Protein AF-A0A0Q5FM52-F1 (afdb_monomer)

Structure (mmCIF, N/CA/C/O backbone):
data_AF-A0A0Q5FM52-F1
#
_entry.id   AF-A0A0Q5FM52-F1
#
loop_
_atom_site.group_PDB
_atom_si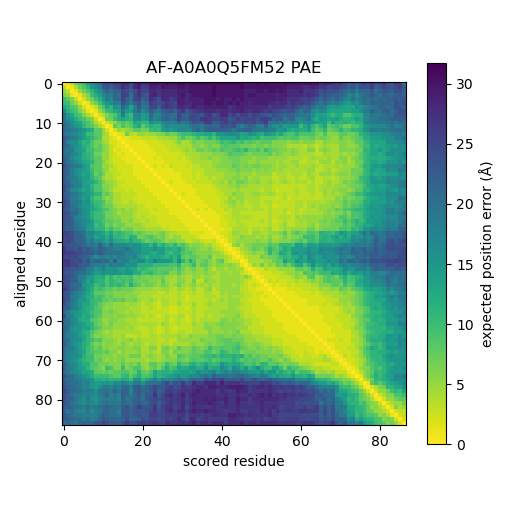te.id
_atom_site.type_symbol
_atom_site.label_atom_id
_atom_site.label_alt_id
_atom_site.label_comp_id
_atom_site.label_asym_id
_atom_site.label_entity_id
_atom_site.label_seq_id
_atom_site.pdbx_PDB_ins_code
_atom_site.Cartn_x
_atom_site.Cartn_y
_atom_site.Cartn_z
_atom_site.occupancy
_atom_site.B_iso_or_equiv
_atom_site.auth_seq_id
_atom_site.auth_comp_id
_atom_site.auth_asym_id
_atom_site.auth_atom_id
_atom_site.pdbx_PDB_model_num
ATOM 1 N N . MET A 1 1 ? -30.854 1.187 34.198 1.00 40.06 1 MET A N 1
ATOM 2 C CA . MET A 1 1 ? -30.829 0.533 32.873 1.00 40.06 1 MET A CA 1
ATOM 3 C C . MET A 1 1 ? -29.497 0.908 32.247 1.00 40.06 1 MET A C 1
ATOM 5 O O . MET A 1 1 ? -29.316 2.066 31.897 1.00 40.06 1 MET A O 1
ATOM 9 N N . SER A 1 2 ? -28.514 0.010 32.291 1.00 42.53 2 SER A N 1
ATOM 10 C CA . SER A 1 2 ? -27.163 0.271 31.793 1.00 42.53 2 SER A CA 1
ATOM 11 C C . SER A 1 2 ? -27.210 0.389 30.274 1.00 42.53 2 SER A C 1
ATOM 13 O O . SER A 1 2 ? -27.608 -0.542 29.575 1.00 42.53 2 SER A O 1
ATOM 15 N N . THR A 1 3 ? -26.843 1.559 29.765 1.00 51.47 3 THR A N 1
ATOM 16 C CA . THR A 1 3 ? -26.484 1.761 28.364 1.00 51.47 3 THR A CA 1
ATOM 17 C C . THR A 1 3 ? -25.499 0.658 27.971 1.00 51.47 3 THR A C 1
ATOM 19 O O . THR A 1 3 ? -24.506 0.482 28.680 1.00 51.47 3 THR A O 1
ATOM 22 N N . PRO A 1 4 ? -25.737 -0.116 26.898 1.00 46.25 4 PRO A N 1
ATOM 23 C CA . PRO A 1 4 ? -24.718 -1.026 26.407 1.00 46.25 4 PRO A CA 1
ATOM 24 C C . PRO 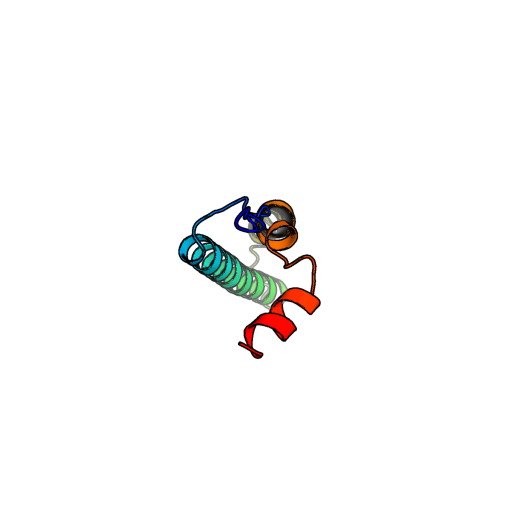A 1 4 ? -23.564 -0.188 25.843 1.00 46.25 4 PRO A C 1
ATOM 26 O O . PRO A 1 4 ? -23.574 0.239 24.691 1.00 46.25 4 PRO A O 1
ATOM 29 N N . THR A 1 5 ? -22.581 0.079 26.702 1.00 55.47 5 THR A N 1
ATOM 30 C CA . THR A 1 5 ? -21.241 0.561 26.366 1.00 55.47 5 THR A CA 1
ATOM 31 C C . THR A 1 5 ? -20.473 -0.601 25.743 1.00 55.47 5 THR A C 1
ATOM 33 O O . THR A 1 5 ? -19.572 -1.159 26.356 1.00 55.47 5 THR A O 1
ATOM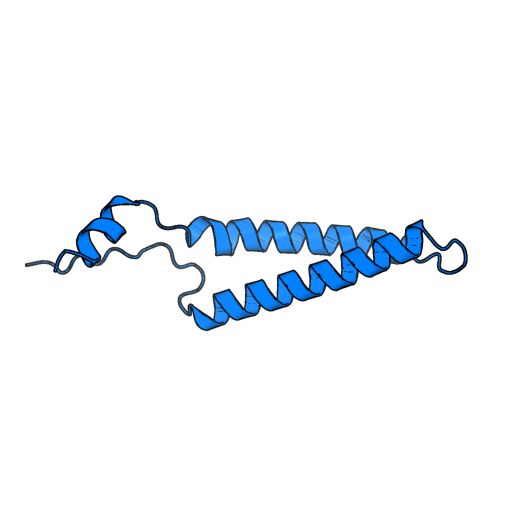 36 N N . GLU A 1 6 ? -20.845 -1.019 24.536 1.00 51.88 6 GLU A N 1
ATOM 37 C CA . GLU A 1 6 ? -20.035 -1.965 23.770 1.00 51.88 6 GLU A CA 1
ATOM 38 C C . GLU A 1 6 ? -19.720 -1.415 22.384 1.00 51.88 6 GLU A C 1
ATOM 40 O O . GLU A 1 6 ? -20.338 -1.755 21.380 1.00 51.88 6 GLU A O 1
ATOM 45 N N . THR A 1 7 ? -18.673 -0.598 22.336 1.00 59.28 7 THR A N 1
ATOM 46 C CA . THR A 1 7 ? -17.734 -0.645 21.211 1.00 59.28 7 THR A CA 1
ATOM 47 C C . THR A 1 7 ? -16.306 -0.581 21.749 1.00 59.28 7 THR A C 1
ATOM 49 O O . THR A 1 7 ? -15.662 0.457 21.600 1.00 59.28 7 THR A O 1
ATOM 52 N N . PRO A 1 8 ? -15.763 -1.632 22.394 1.00 52.16 8 PRO A N 1
ATOM 53 C CA . PRO A 1 8 ? -14.369 -1.637 22.775 1.00 52.16 8 PRO A CA 1
ATOM 54 C C . PRO A 1 8 ? -13.614 -2.511 21.782 1.00 52.16 8 PRO A C 1
ATOM 56 O O . PRO A 1 8 ? -13.249 -3.643 22.070 1.00 52.16 8 PRO A O 1
ATOM 59 N N . ASN A 1 9 ? -13.391 -1.970 20.589 1.00 56.03 9 ASN A N 1
ATOM 60 C CA . ASN A 1 9 ? -12.191 -2.342 19.860 1.00 56.03 9 ASN A CA 1
ATOM 61 C C . ASN A 1 9 ? -11.732 -1.141 19.033 1.00 56.03 9 ASN A C 1
ATOM 63 O O . ASN A 1 9 ? -12.048 -0.990 17.855 1.00 56.03 9 ASN A O 1
ATOM 67 N N . VAL A 1 10 ? -11.080 -0.200 19.719 1.00 53.38 10 VAL A N 1
ATOM 68 C CA . VAL A 1 10 ? -10.640 1.068 19.131 1.00 53.38 10 VAL A CA 1
ATOM 69 C C . VAL A 1 10 ? -9.203 1.348 19.549 1.00 53.38 10 VAL A C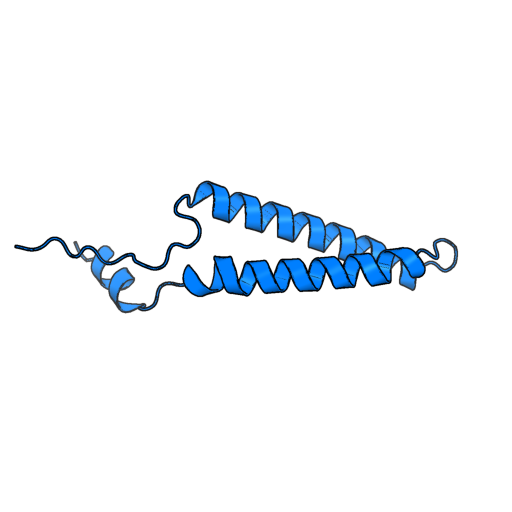 1
ATOM 71 O O . VAL A 1 10 ? -8.947 1.950 20.584 1.00 53.38 10 VAL A O 1
ATOM 74 N N . VAL A 1 11 ? -8.257 0.912 18.715 1.00 61.00 11 VAL A N 1
ATOM 75 C CA . VAL A 1 11 ? -6.843 1.322 18.815 1.00 61.00 11 VAL A CA 1
ATOM 76 C C . VAL A 1 11 ? -6.650 2.752 18.272 1.00 61.00 11 VAL A C 1
ATOM 78 O O . VAL A 1 11 ? -5.783 3.483 18.729 1.00 61.00 11 VAL A O 1
ATOM 81 N N . VAL A 1 12 ? -7.522 3.207 17.359 1.00 59.09 12 VAL A N 1
ATOM 82 C CA . VAL A 1 12 ? -7.615 4.604 16.892 1.00 59.09 12 VAL A CA 1
ATOM 83 C C . VAL A 1 12 ? -9.081 5.026 16.936 1.00 59.09 12 VAL A C 1
ATOM 85 O O . VAL A 1 12 ? -9.874 4.601 16.099 1.00 59.09 12 VAL A O 1
ATOM 88 N N . GLN A 1 13 ? -9.446 5.854 17.917 1.00 64.81 13 GLN A N 1
ATOM 89 C CA . GLN A 1 13 ? -10.838 6.247 18.187 1.00 64.81 13 GLN A CA 1
ATOM 90 C C . GLN A 1 13 ? -11.479 7.076 17.063 1.00 64.81 13 GLN A C 1
ATOM 92 O O . GLN A 1 13 ? -12.698 7.070 16.907 1.00 64.81 13 GLN A O 1
ATOM 97 N N . ASN A 1 14 ? -10.669 7.773 16.259 1.00 77.94 14 ASN A N 1
ATOM 98 C CA . ASN A 1 14 ? -11.158 8.641 15.196 1.00 77.94 14 ASN A CA 1
ATOM 99 C C . ASN A 1 14 ? -11.314 7.873 13.859 1.00 77.94 14 ASN A C 1
ATOM 101 O O . ASN A 1 14 ? -10.309 7.481 13.252 1.00 77.94 14 ASN A O 1
ATOM 105 N N . PRO A 1 15 ? -12.548 7.694 13.344 1.00 74.38 15 PRO A N 1
ATOM 106 C CA . PRO A 1 15 ? -12.792 6.956 12.104 1.00 74.38 15 PRO A CA 1
ATOM 107 C C . PRO A 1 15 ? -12.237 7.662 10.860 1.00 74.38 15 PRO A C 1
ATOM 109 O O . PRO A 1 15 ? -11.890 6.985 9.890 1.00 74.38 15 PRO A O 1
ATOM 112 N N . THR A 1 16 ? -12.126 8.993 10.874 1.00 79.50 16 THR A N 1
ATOM 113 C CA . THR A 1 16 ? -11.522 9.771 9.783 1.00 79.50 16 THR A CA 1
ATOM 114 C C . THR A 1 16 ? -10.030 9.485 9.697 1.00 79.50 16 THR A C 1
ATOM 116 O O . THR A 1 16 ? -9.539 9.162 8.622 1.00 79.50 16 THR A O 1
ATOM 119 N N . VAL A 1 17 ? -9.325 9.494 10.834 1.00 79.75 17 VAL A N 1
ATOM 120 C CA . VAL A 1 17 ? -7.882 9.193 10.888 1.00 79.75 17 VAL A CA 1
ATOM 121 C C . VAL A 1 17 ? -7.600 7.787 10.365 1.00 79.75 17 VAL A C 1
ATOM 123 O O . VAL A 1 17 ? -6.694 7.603 9.558 1.00 79.75 17 VAL A O 1
ATOM 126 N N . ARG A 1 18 ? -8.421 6.801 10.747 1.00 78.44 18 ARG A N 1
ATOM 127 C CA . ARG A 1 18 ? -8.292 5.422 10.256 1.00 78.44 18 ARG A CA 1
ATOM 128 C C . ARG A 1 18 ? -8.470 5.320 8.738 1.00 78.44 18 ARG A C 1
ATOM 130 O O . ARG A 1 18 ? -7.681 4.648 8.079 1.00 78.44 18 ARG A O 1
ATOM 137 N N . LYS A 1 19 ? -9.493 5.979 8.182 1.00 80.50 19 LYS A N 1
ATOM 138 C CA . LYS A 1 19 ? -9.734 5.999 6.730 1.00 80.50 19 LYS A CA 1
ATOM 139 C C . LYS A 1 19 ? -8.581 6.665 5.989 1.00 80.50 19 LYS A C 1
ATOM 141 O O . LYS A 1 19 ? -8.069 6.086 5.038 1.00 80.50 19 LYS A O 1
ATOM 146 N N . THR A 1 20 ? -8.148 7.837 6.447 1.00 85.12 20 THR A N 1
ATOM 147 C CA . THR A 1 20 ? -7.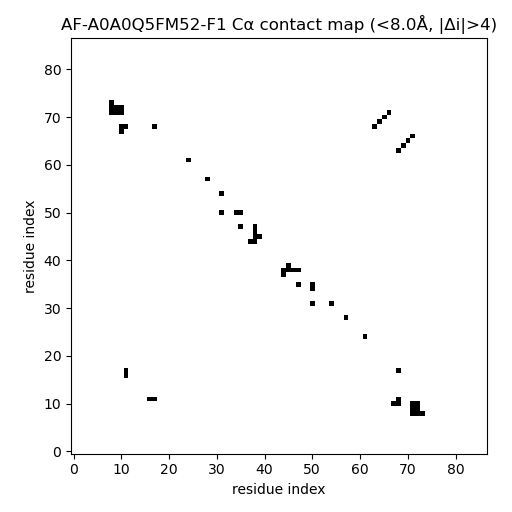036 8.567 5.833 1.00 85.12 20 THR A CA 1
ATOM 148 C C . THR A 1 20 ? -5.747 7.753 5.880 1.00 85.12 20 THR A C 1
ATOM 150 O O . THR A 1 20 ? -5.085 7.627 4.858 1.00 85.12 20 THR A O 1
ATOM 153 N N . ALA A 1 21 ? -5.424 7.130 7.017 1.00 83.25 21 ALA A N 1
ATOM 154 C CA . ALA A 1 21 ? -4.246 6.275 7.138 1.00 83.25 21 ALA A CA 1
ATOM 155 C C . ALA A 1 21 ? -4.297 5.079 6.172 1.00 83.25 21 ALA A C 1
ATOM 157 O O . ALA A 1 21 ? -3.310 4.804 5.497 1.00 83.25 21 ALA A O 1
ATOM 158 N N . GLY A 1 22 ? -5.457 4.425 6.031 1.00 83.81 22 GLY A N 1
ATOM 159 C CA . GLY A 1 22 ? -5.640 3.350 5.053 1.00 83.81 22 GLY A CA 1
ATOM 160 C C . GLY A 1 22 ? -5.489 3.815 3.599 1.00 83.81 22 GLY A C 1
ATOM 161 O O . GLY A 1 22 ? -4.857 3.125 2.804 1.00 83.81 22 GLY A O 1
ATOM 162 N N . ILE A 1 23 ? -6.014 4.997 3.253 1.00 87.56 23 ILE A N 1
ATOM 163 C CA . ILE A 1 23 ? -5.879 5.582 1.907 1.00 87.56 23 ILE A CA 1
ATOM 164 C C . ILE A 1 23 ? -4.417 5.913 1.603 1.00 87.56 23 ILE A C 1
ATOM 166 O O . ILE A 1 23 ? -3.931 5.574 0.528 1.00 87.56 23 ILE A O 1
ATOM 170 N N . VAL A 1 24 ? -3.711 6.545 2.544 1.00 86.88 24 VAL A N 1
ATOM 171 C CA . VAL A 1 24 ? -2.292 6.894 2.379 1.00 86.88 24 VAL A CA 1
ATOM 172 C C . VAL A 1 24 ? -1.452 5.632 2.207 1.00 86.88 24 VAL A C 1
ATOM 174 O O . VAL A 1 24 ? -0.668 5.550 1.266 1.00 86.88 24 VAL A O 1
ATOM 177 N N . LEU A 1 25 ? -1.656 4.627 3.062 1.00 88.69 25 LEU A N 1
ATOM 178 C CA . LEU A 1 25 ? -0.948 3.353 2.971 1.00 88.69 25 LEU A CA 1
ATOM 179 C C . LEU A 1 25 ? -1.216 2.664 1.621 1.00 88.69 25 LEU A C 1
ATOM 181 O O . LEU A 1 25 ? -0.282 2.218 0.963 1.00 88.69 25 LEU A O 1
ATOM 185 N N . GLY A 1 26 ? -2.473 2.652 1.166 1.00 86.62 26 GLY A N 1
ATOM 186 C CA . GLY A 1 26 ? -2.851 2.101 -0.137 1.00 86.62 26 GLY A CA 1
ATOM 187 C C . GLY A 1 26 ? -2.225 2.848 -1.318 1.00 86.62 26 GLY A C 1
ATOM 188 O O . GLY A 1 26 ? -1.715 2.214 -2.238 1.00 86.62 26 GLY A O 1
ATOM 189 N N . ALA A 1 27 ? -2.202 4.182 -1.282 1.00 89.81 27 ALA A N 1
ATOM 190 C CA . ALA A 1 27 ? -1.572 4.997 -2.321 1.00 89.81 27 ALA A CA 1
ATOM 191 C C . ALA A 1 27 ? -0.058 4.743 -2.407 1.00 89.81 27 ALA A C 1
ATOM 193 O O . ALA A 1 27 ? 0.476 4.583 -3.506 1.00 89.81 27 ALA A O 1
ATOM 194 N N . VAL A 1 28 ? 0.619 4.637 -1.257 1.00 89.00 28 VAL A N 1
ATOM 195 C CA . VAL A 1 28 ? 2.042 4.266 -1.192 1.00 89.00 28 VAL A CA 1
ATOM 196 C C . VAL A 1 28 ? 2.260 2.863 -1.761 1.00 89.00 28 VAL A C 1
ATOM 198 O O . VAL A 1 28 ? 3.176 2.672 -2.557 1.00 89.00 28 VAL A O 1
ATOM 201 N N . GLY A 1 29 ? 1.394 1.902 -1.433 1.00 88.19 29 GLY A N 1
ATOM 202 C CA . GLY A 1 29 ? 1.457 0.549 -1.988 1.00 88.19 29 GLY A CA 1
ATOM 203 C C . GLY A 1 29 ? 1.333 0.503 -3.510 1.00 88.19 29 GLY A C 1
ATOM 204 O O . GLY A 1 29 ? 2.100 -0.199 -4.165 1.00 88.19 29 GLY A O 1
ATOM 205 N N . ILE A 1 30 ? 0.411 1.280 -4.086 1.00 90.56 30 ILE A N 1
ATOM 206 C CA . ILE A 1 30 ? 0.236 1.379 -5.544 1.00 90.56 30 ILE A CA 1
ATOM 207 C C . ILE A 1 30 ? 1.486 1.977 -6.200 1.00 90.56 30 ILE A C 1
ATOM 209 O O . ILE A 1 30 ? 1.967 1.452 -7.208 1.00 90.56 30 ILE A O 1
ATOM 213 N N . ALA A 1 31 ? 2.034 3.050 -5.624 1.00 89.00 31 ALA A N 1
ATOM 214 C CA . ALA A 1 31 ? 3.239 3.687 -6.143 1.00 89.00 31 ALA A CA 1
ATOM 215 C C . ALA A 1 31 ? 4.441 2.729 -6.106 1.00 89.00 31 ALA A C 1
ATOM 217 O O . ALA A 1 31 ? 5.101 2.542 -7.126 1.00 89.00 31 ALA A O 1
ATOM 218 N N . LEU A 1 32 ? 4.679 2.062 -4.972 1.00 88.19 32 LEU A N 1
ATOM 219 C CA . LEU A 1 32 ? 5.768 1.092 -4.832 1.00 88.19 32 LEU A CA 1
ATOM 220 C C . LEU A 1 32 ? 5.609 -0.100 -5.775 1.00 88.19 32 LEU A C 1
ATOM 222 O O . LEU A 1 32 ? 6.568 -0.465 -6.447 1.00 88.19 32 LEU A O 1
ATOM 226 N N . GLY A 1 33 ? 4.401 -0.660 -5.887 1.00 87.00 33 GLY A N 1
ATOM 227 C CA . GLY A 1 33 ? 4.126 -1.742 -6.832 1.00 87.00 33 GLY A CA 1
ATOM 228 C C . GLY A 1 33 ? 4.419 -1.334 -8.277 1.00 87.00 33 GLY A C 1
ATOM 229 O O . GLY A 1 33 ? 5.007 -2.108 -9.025 1.00 87.00 33 GLY A O 1
ATOM 230 N N . THR A 1 34 ? 4.088 -0.096 -8.650 1.00 86.44 34 THR A N 1
ATOM 231 C CA . THR A 1 34 ? 4.404 0.441 -9.982 1.00 86.44 34 THR A CA 1
ATOM 232 C C . THR A 1 34 ? 5.913 0.520 -10.203 1.00 86.44 34 THR A C 1
ATOM 234 O O . THR A 1 34 ? 6.394 0.068 -11.238 1.00 86.44 34 THR A O 1
ATOM 237 N N . VAL A 1 35 ? 6.668 1.045 -9.232 1.00 86.25 35 VAL A N 1
ATOM 238 C CA . VAL A 1 35 ? 8.131 1.164 -9.340 1.00 86.25 35 VAL A CA 1
ATOM 239 C C . VAL A 1 35 ? 8.790 -0.213 -9.444 1.00 86.25 35 VAL A C 1
ATOM 241 O O . VAL A 1 35 ? 9.621 -0.401 -10.322 1.00 86.25 35 VAL A O 1
ATOM 244 N N . VAL A 1 36 ? 8.377 -1.190 -8.629 1.00 86.44 36 VAL A N 1
ATOM 245 C CA . VAL A 1 36 ? 8.903 -2.570 -8.679 1.00 86.44 36 VAL A CA 1
ATOM 246 C C . VAL A 1 36 ? 8.631 -3.233 -10.032 1.00 86.44 36 VAL A C 1
ATOM 248 O O . VAL A 1 36 ? 9.494 -3.921 -10.572 1.00 86.44 36 VAL A O 1
ATOM 251 N N . VAL A 1 37 ? 7.440 -3.031 -10.604 1.00 86.75 37 VAL A N 1
ATOM 252 C CA . VAL A 1 37 ? 7.100 -3.587 -11.924 1.00 86.75 37 VAL A CA 1
ATOM 253 C C . VAL A 1 37 ? 7.918 -2.927 -13.034 1.00 86.75 37 VAL A C 1
ATOM 255 O O . VAL A 1 37 ? 8.371 -3.624 -13.939 1.00 86.75 37 VAL A O 1
ATOM 258 N N . VAL A 1 38 ? 8.122 -1.606 -12.976 1.00 84.50 38 VAL A N 1
ATOM 259 C CA . VAL A 1 38 ? 8.950 -0.880 -13.954 1.00 84.50 38 VAL A CA 1
ATOM 260 C C . VAL A 1 38 ? 10.408 -1.332 -13.877 1.00 84.50 38 VAL A C 1
ATOM 262 O O . VAL A 1 38 ? 10.986 -1.629 -14.917 1.00 84.50 38 VAL A O 1
ATOM 265 N N . ASP A 1 39 ? 10.957 -1.443 -12.669 1.00 81.56 39 ASP A N 1
ATOM 266 C CA . ASP A 1 39 ? 12.317 -1.922 -12.383 1.00 81.56 39 ASP A CA 1
ATOM 267 C C . ASP A 1 39 ? 12.548 -3.332 -12.962 1.00 81.56 39 ASP A C 1
ATOM 269 O O . ASP A 1 39 ? 13.456 -3.561 -13.758 1.00 81.56 39 ASP A O 1
ATOM 273 N N . GLY A 1 40 ? 11.626 -4.267 -12.704 1.00 79.44 40 GLY A N 1
ATOM 274 C CA . GLY A 1 40 ? 11.714 -5.627 -13.248 1.00 79.44 40 GLY A CA 1
ATOM 275 C C . GLY A 1 40 ? 11.500 -5.744 -14.766 1.00 79.44 40 GLY A C 1
ATOM 276 O O . GLY A 1 40 ? 11.959 -6.712 -15.374 1.00 79.44 40 GLY A O 1
ATOM 277 N N . ALA A 1 41 ? 10.793 -4.798 -15.392 1.00 82.56 41 ALA A N 1
ATOM 278 C CA . ALA A 1 41 ? 10.491 -4.826 -16.826 1.00 82.56 41 ALA A CA 1
ATOM 279 C C . ALA A 1 41 ? 11.493 -4.032 -17.682 1.00 82.56 41 ALA A C 1
ATOM 281 O O . ALA A 1 41 ? 11.624 -4.305 -18.879 1.00 82.56 41 ALA A O 1
ATOM 282 N N . ALA A 1 42 ? 12.180 -3.048 -17.098 1.00 81.06 42 ALA A N 1
ATOM 283 C CA . ALA A 1 42 ? 13.071 -2.138 -17.802 1.00 81.06 42 ALA A CA 1
ATOM 284 C C . ALA A 1 42 ? 14.501 -2.231 -17.240 1.00 81.06 42 ALA A C 1
ATOM 286 O O . ALA A 1 42 ? 14.836 -1.495 -16.317 1.00 81.06 42 ALA A O 1
ATOM 287 N N . PRO A 1 43 ? 15.405 -3.017 -17.857 1.00 72.38 43 PRO A N 1
ATOM 288 C CA . PRO A 1 43 ? 16.793 -3.145 -17.392 1.00 72.38 43 PRO A CA 1
ATOM 289 C C . PRO A 1 43 ? 17.605 -1.836 -17.462 1.00 72.38 43 PRO A C 1
ATOM 291 O O . PRO A 1 43 ? 18.717 -1.768 -16.955 1.00 72.38 43 PRO A O 1
ATOM 294 N N . ALA A 1 44 ? 17.067 -0.790 -18.101 1.00 77.00 44 ALA A N 1
ATOM 295 C CA . ALA A 1 44 ? 17.641 0.556 -18.099 1.00 77.00 44 ALA A CA 1
ATOM 296 C C . ALA A 1 44 ? 17.358 1.347 -16.804 1.00 77.00 44 ALA A C 1
ATOM 298 O O . ALA A 1 44 ? 17.997 2.370 -16.568 1.00 77.00 44 ALA A O 1
ATOM 299 N N . PHE A 1 45 ? 16.407 0.895 -15.985 1.00 68.06 45 PHE A N 1
ATOM 300 C CA . PHE A 1 45 ? 16.033 1.488 -14.705 1.00 68.06 45 PHE A CA 1
ATOM 301 C C . PHE A 1 45 ? 16.188 0.437 -13.602 1.00 68.06 45 PHE A C 1
ATOM 303 O O . PHE A 1 45 ? 15.194 0.034 -13.017 1.00 68.06 45 PHE A O 1
ATOM 310 N N . ASP A 1 46 ? 17.425 0.002 -13.339 1.00 75.88 46 ASP A N 1
ATOM 311 C CA . ASP A 1 46 ? 17.731 -0.921 -12.239 1.00 75.88 46 ASP A CA 1
ATOM 312 C C . ASP A 1 46 ? 17.832 -0.152 -10.916 1.00 75.88 46 ASP A C 1
ATOM 314 O O . ASP A 1 46 ? 18.814 0.540 -10.625 1.00 75.88 46 ASP A O 1
ATOM 318 N N . LEU A 1 47 ? 16.762 -0.235 -10.138 1.00 78.94 47 LEU A N 1
ATOM 319 C CA . LEU A 1 47 ? 16.626 0.335 -8.804 1.00 78.94 47 LEU A CA 1
ATOM 320 C C . LEU A 1 47 ? 16.483 -0.768 -7.751 1.00 78.94 47 LE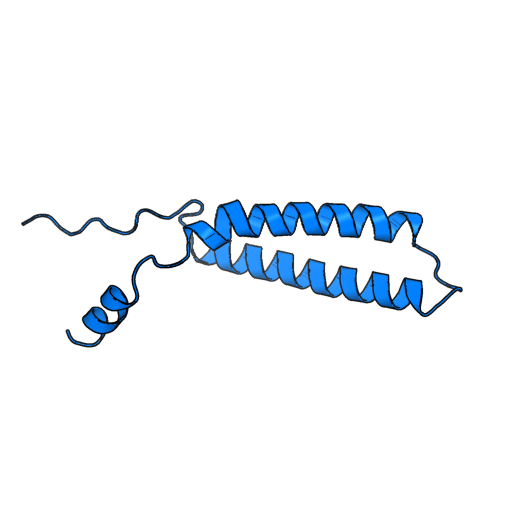U A C 1
ATOM 322 O O . LEU A 1 47 ? 16.093 -0.465 -6.619 1.00 78.94 47 LEU A O 1
ATOM 326 N N . THR A 1 48 ? 16.830 -2.014 -8.089 1.00 78.50 48 THR A N 1
ATOM 327 C CA . THR A 1 48 ? 16.578 -3.214 -7.273 1.00 78.50 48 THR A CA 1
ATOM 328 C C . THR A 1 48 ? 17.117 -3.083 -5.845 1.00 78.50 48 THR A C 1
ATOM 330 O O . THR A 1 48 ? 16.477 -3.501 -4.874 1.00 78.50 48 THR A O 1
ATOM 333 N N . GLU A 1 49 ? 18.282 -2.446 -5.691 1.00 79.94 49 GLU A N 1
ATOM 334 C CA . GLU A 1 49 ? 18.920 -2.204 -4.390 1.00 79.94 49 GLU A CA 1
ATOM 335 C C . GLU A 1 49 ? 18.097 -1.270 -3.482 1.00 79.94 49 GLU A C 1
ATOM 337 O O . GLU A 1 49 ? 18.156 -1.380 -2.259 1.00 79.94 49 GLU A O 1
ATOM 342 N N . TYR A 1 50 ? 17.273 -0.394 -4.059 1.00 80.38 50 TYR A N 1
ATOM 343 C CA . TYR A 1 50 ? 16.372 0.495 -3.326 1.00 80.38 50 TYR A CA 1
ATOM 344 C C . TYR A 1 50 ? 14.962 -0.088 -3.216 1.00 80.38 50 TYR A C 1
ATOM 346 O O . TYR A 1 50 ? 14.358 -0.068 -2.140 1.00 80.38 50 TYR A O 1
ATOM 354 N N . THR A 1 51 ? 14.423 -0.628 -4.309 1.00 81.75 51 THR A N 1
ATOM 355 C CA . THR A 1 51 ? 13.053 -1.150 -4.362 1.00 81.75 51 THR A CA 1
ATOM 356 C C . THR A 1 51 ? 12.881 -2.364 -3.453 1.00 81.75 51 THR A C 1
ATOM 358 O O . THR A 1 51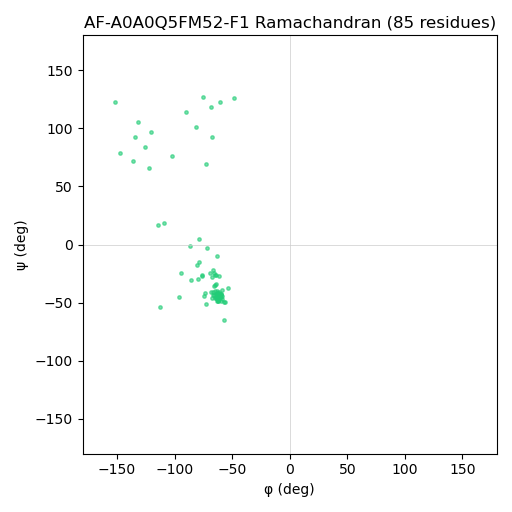 ? 11.848 -2.467 -2.788 1.00 81.75 51 THR A O 1
ATOM 361 N N . GLY A 1 52 ? 13.899 -3.220 -3.318 1.00 83.75 52 GLY A N 1
ATOM 362 C CA . GLY A 1 52 ? 13.911 -4.365 -2.403 1.00 83.75 52 GLY A CA 1
ATOM 363 C C . GLY A 1 52 ? 13.678 -3.992 -0.929 1.00 83.75 52 GLY A C 1
ATOM 364 O O . GLY A 1 52 ? 12.645 -4.372 -0.362 1.00 83.75 52 GLY A O 1
ATOM 365 N N . PRO A 1 53 ? 14.587 -3.239 -0.278 1.00 83.81 53 PRO A N 1
ATOM 366 C CA . PRO A 1 53 ? 14.432 -2.858 1.124 1.00 83.81 53 PRO A CA 1
ATOM 367 C C . PRO A 1 53 ? 13.224 -1.944 1.367 1.00 83.81 53 PRO A C 1
ATOM 369 O O . PRO A 1 53 ? 12.564 -2.091 2.399 1.00 83.81 53 PRO A O 1
ATOM 372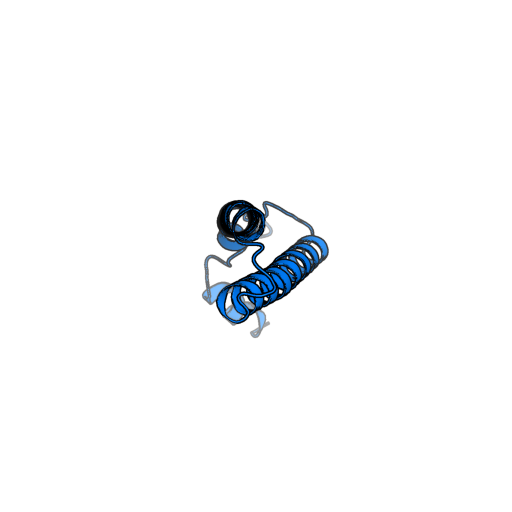 N N . ILE A 1 54 ? 12.874 -1.050 0.431 1.00 85.81 54 ILE A N 1
ATOM 373 C CA . ILE A 1 54 ? 11.686 -0.189 0.571 1.00 85.81 54 ILE A CA 1
ATOM 374 C C . ILE A 1 54 ? 10.401 -1.026 0.527 1.00 85.81 54 ILE A C 1
ATOM 376 O O . ILE A 1 54 ? 9.516 -0.831 1.362 1.00 85.81 54 ILE A O 1
ATOM 380 N N . THR A 1 55 ? 10.304 -1.990 -0.391 1.00 88.12 55 THR A N 1
ATOM 381 C CA . THR A 1 55 ? 9.144 -2.891 -0.479 1.00 88.12 55 THR A CA 1
ATOM 382 C C . THR A 1 55 ? 9.033 -3.758 0.769 1.00 88.12 55 THR A C 1
ATOM 384 O O . THR A 1 55 ? 7.944 -3.887 1.329 1.00 88.12 55 THR A O 1
ATOM 387 N N . ALA A 1 56 ? 10.151 -4.292 1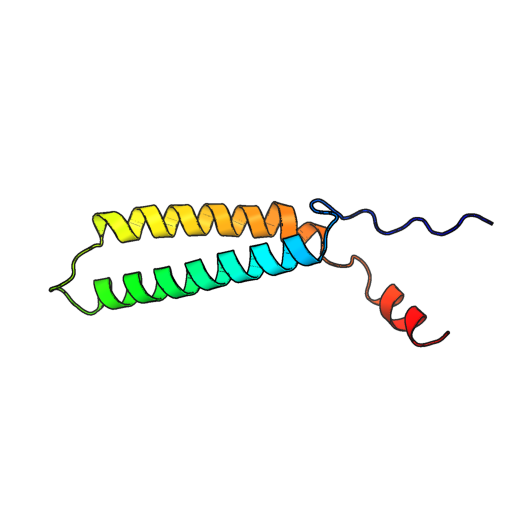.268 1.00 87.06 56 ALA A N 1
ATOM 388 C CA . ALA A 1 56 ? 10.170 -5.045 2.519 1.00 87.06 56 ALA A CA 1
ATOM 389 C C . ALA A 1 56 ? 9.694 -4.186 3.705 1.00 87.06 56 ALA A C 1
ATOM 391 O O . ALA A 1 56 ? 8.805 -4.602 4.451 1.00 87.06 56 ALA A O 1
ATOM 392 N N . GLY A 1 57 ? 10.221 -2.966 3.848 1.00 88.25 57 GLY A N 1
ATOM 393 C CA . GLY A 1 57 ? 9.801 -2.022 4.886 1.00 88.25 57 GLY A CA 1
ATOM 394 C C . GLY A 1 57 ? 8.313 -1.674 4.797 1.00 88.25 57 GLY A C 1
ATOM 395 O O . GLY A 1 57 ? 7.606 -1.715 5.806 1.00 88.25 57 GLY A O 1
ATOM 396 N N . TYR A 1 58 ? 7.812 -1.416 3.588 1.00 90.62 58 TYR A N 1
ATOM 397 C CA . TYR A 1 58 ? 6.389 -1.186 3.344 1.00 90.62 58 TYR A CA 1
ATOM 398 C C . TYR A 1 58 ? 5.531 -2.386 3.759 1.00 90.62 58 TYR A C 1
ATOM 400 O O . TYR A 1 58 ? 4.524 -2.203 4.441 1.00 90.62 58 TYR A O 1
ATOM 408 N N . LEU A 1 59 ? 5.931 -3.614 3.414 1.00 89.75 59 LEU A N 1
ATOM 409 C CA . LEU A 1 59 ? 5.190 -4.822 3.786 1.00 89.75 59 LEU A CA 1
ATOM 410 C C . LEU A 1 59 ? 5.130 -5.017 5.304 1.00 89.75 59 LEU A C 1
ATOM 412 O O . LEU A 1 59 ? 4.059 -5.333 5.829 1.00 89.75 59 LEU A O 1
ATOM 416 N N . TYR A 1 60 ? 6.233 -4.782 6.020 1.00 90.12 60 TYR A N 1
ATOM 417 C CA . TYR A 1 60 ? 6.243 -4.835 7.484 1.00 90.12 60 TYR A CA 1
ATOM 418 C C . TYR A 1 60 ? 5.306 -3.789 8.095 1.00 90.12 60 TYR A C 1
ATOM 420 O O . TYR A 1 60 ? 4.472 -4.131 8.936 1.00 90.12 60 TYR A O 1
ATOM 428 N N . LEU A 1 61 ? 5.389 -2.535 7.644 1.00 86.94 61 LEU A N 1
ATOM 429 C CA . LEU A 1 61 ? 4.537 -1.449 8.139 1.00 86.94 61 LEU A CA 1
ATOM 430 C C . LEU A 1 61 ? 3.060 -1.675 7.800 1.00 86.94 61 LEU A C 1
ATOM 432 O O . LEU A 1 61 ? 2.192 -1.446 8.641 1.00 86.94 61 LEU A O 1
ATOM 436 N N . SER A 1 62 ? 2.771 -2.176 6.601 1.00 87.19 62 SER A N 1
ATOM 437 C CA . SER A 1 62 ? 1.415 -2.510 6.171 1.00 87.19 62 SER A CA 1
ATOM 438 C C . SER A 1 62 ? 0.836 -3.670 6.976 1.00 87.19 62 SER A C 1
ATOM 440 O O . SER A 1 62 ? -0.327 -3.624 7.376 1.00 87.19 62 SER A O 1
ATOM 442 N N . SER A 1 63 ? 1.641 -4.694 7.261 1.00 86.75 63 SER A N 1
ATOM 443 C CA . SER A 1 63 ? 1.230 -5.830 8.095 1.00 86.75 63 SER A CA 1
ATOM 444 C C . SER A 1 63 ? 0.975 -5.392 9.535 1.00 86.75 63 SER A C 1
ATOM 446 O O . SER A 1 63 ? -0.048 -5.750 10.119 1.00 86.75 63 SER A O 1
ATOM 448 N N . LEU A 1 64 ? 1.854 -4.549 10.087 1.00 87.25 64 LEU A N 1
ATOM 449 C CA . LEU A 1 64 ? 1.674 -3.962 11.411 1.00 87.25 64 LEU A CA 1
ATOM 450 C C . LEU A 1 64 ? 0.408 -3.102 11.471 1.00 87.25 64 LEU A C 1
ATOM 452 O O . LEU A 1 64 ? -0.367 -3.236 12.412 1.00 87.25 64 LEU A O 1
ATOM 456 N N . PHE A 1 65 ? 0.155 -2.263 10.465 1.00 84.19 65 PHE A N 1
ATOM 457 C CA . PHE A 1 65 ? -1.069 -1.467 10.393 1.00 84.19 65 PHE A CA 1
ATOM 458 C C . PHE A 1 65 ? -2.316 -2.358 10.297 1.00 84.19 65 PHE A C 1
ATOM 460 O O . PHE A 1 65 ? -3.307 -2.123 10.990 1.00 84.19 65 PHE A O 1
ATOM 467 N N . GLY A 1 66 ? -2.255 -3.428 9.503 1.00 82.12 66 GLY A N 1
ATOM 468 C CA . GLY A 1 66 ? -3.310 -4.433 9.423 1.00 82.12 66 GLY A CA 1
ATOM 469 C C . GLY A 1 66 ? -3.620 -5.061 10.783 1.00 82.12 66 GLY A C 1
ATOM 470 O O . GLY A 1 66 ? -4.778 -5.085 11.193 1.00 82.12 66 GLY A O 1
ATOM 471 N N . LEU A 1 67 ? -2.596 -5.505 11.510 1.00 83.88 67 LEU A N 1
ATOM 472 C CA . LEU A 1 67 ? -2.745 -6.171 12.808 1.00 83.88 67 LEU A CA 1
ATOM 473 C C . LEU A 1 67 ? -3.114 -5.218 13.950 1.00 83.88 67 LEU A C 1
ATOM 475 O O . LEU A 1 67 ? -3.943 -5.563 14.784 1.00 83.88 67 LEU A O 1
ATOM 479 N N . ALA A 1 68 ? -2.509 -4.035 14.008 1.00 79.88 68 ALA A N 1
ATOM 480 C CA . ALA A 1 68 ? -2.686 -3.095 15.112 1.00 79.88 68 ALA A CA 1
ATOM 481 C C . ALA A 1 68 ? -3.911 -2.195 14.927 1.00 79.88 68 ALA A C 1
ATOM 483 O O . ALA A 1 68 ? -4.527 -1.777 15.905 1.00 79.88 68 ALA A O 1
ATOM 484 N N . VAL A 1 69 ? -4.277 -1.878 13.683 1.00 77.31 69 VAL A N 1
ATOM 485 C CA . VAL A 1 69 ? -5.365 -0.942 13.384 1.00 77.31 69 VAL A CA 1
ATOM 486 C C . VAL A 1 69 ? -6.530 -1.666 12.734 1.00 77.31 69 VAL A C 1
ATOM 488 O O . VAL A 1 69 ? -7.646 -1.566 13.233 1.00 77.31 69 VAL A O 1
ATOM 491 N N . THR A 1 70 ? -6.333 -2.414 11.654 1.00 78.94 70 THR A N 1
ATOM 492 C CA . THR A 1 70 ? -7.479 -2.959 10.909 1.00 78.94 70 THR A CA 1
ATOM 493 C C . THR A 1 70 ? -8.177 -4.105 11.643 1.00 78.94 70 THR A C 1
ATOM 495 O O . THR A 1 70 ? -9.389 -4.026 11.834 1.00 78.94 70 THR A O 1
ATOM 498 N N . VAL A 1 71 ? -7.443 -5.127 12.097 1.00 77.69 71 VAL A N 1
ATOM 499 C CA . VAL A 1 71 ? -7.998 -6.334 12.744 1.00 77.69 71 VAL A CA 1
ATOM 500 C C . VAL A 1 71 ? -8.812 -6.007 14.003 1.00 77.69 71 VAL A C 1
ATOM 502 O O . VAL A 1 71 ? -9.943 -6.483 14.100 1.00 77.69 71 VAL A O 1
ATOM 505 N N . PRO A 1 72 ? -8.339 -5.155 14.933 1.00 72.69 72 PRO A N 1
ATOM 506 C CA . PRO A 1 72 ? -9.130 -4.789 16.097 1.00 72.69 72 PRO A CA 1
ATOM 507 C C . PRO A 1 72 ? -10.395 -4.026 15.694 1.00 72.69 72 PRO A C 1
ATOM 509 O O . PRO A 1 72 ? -11.449 -4.212 16.276 1.00 72.69 72 PRO A O 1
ATOM 512 N N . ASN A 1 73 ? -10.360 -3.216 14.638 1.00 67.94 73 ASN A N 1
ATOM 513 C CA . ASN A 1 73 ? -11.535 -2.450 14.220 1.00 67.94 73 ASN A CA 1
ATOM 514 C C . ASN A 1 73 ? -12.579 -3.268 13.422 1.00 67.94 73 ASN A C 1
ATOM 516 O O . ASN A 1 73 ? -13.561 -2.684 12.953 1.00 67.94 73 ASN A O 1
ATOM 520 N N . VAL A 1 74 ? -12.409 -4.588 13.255 1.00 68.81 74 VAL A N 1
ATOM 521 C CA . VAL A 1 74 ? -13.421 -5.454 12.626 1.00 68.81 74 VAL A CA 1
ATOM 522 C C . VAL A 1 74 ? -14.573 -5.713 13.613 1.00 68.81 74 VAL A C 1
ATOM 524 O O . VAL A 1 74 ? -14.325 -6.166 14.732 1.00 68.81 74 VAL A O 1
ATOM 527 N N . PRO A 1 75 ? -15.844 -5.464 13.235 1.00 64.81 75 PRO A N 1
ATOM 528 C CA . PRO A 1 75 ? -16.983 -5.737 14.109 1.00 64.81 75 PRO A CA 1
ATOM 529 C C . PRO A 1 75 ? -17.064 -7.225 14.477 1.00 64.81 75 PRO A C 1
ATOM 531 O O . PRO A 1 75 ? -17.212 -8.077 13.605 1.00 64.81 75 PRO A O 1
ATOM 534 N N . ALA A 1 76 ? -17.041 -7.539 15.774 1.00 64.12 76 ALA A N 1
ATOM 535 C CA . ALA A 1 76 ? -17.049 -8.916 16.278 1.00 64.12 76 ALA A CA 1
ATOM 536 C C . ALA A 1 76 ? -18.398 -9.658 16.113 1.00 64.12 76 ALA A C 1
ATOM 538 O O . ALA A 1 76 ? -18.508 -10.829 16.471 1.00 64.12 76 ALA A O 1
ATOM 539 N N . SER A 1 77 ? -19.457 -9.011 15.602 1.00 60.41 77 SER A N 1
ATOM 540 C CA . SER A 1 77 ? -20.763 -9.661 15.426 1.00 60.41 77 SER A CA 1
ATOM 541 C C . SER A 1 77 ? -21.610 -9.077 14.285 1.00 60.41 77 SER A C 1
ATOM 543 O O . SER A 1 77 ? -22.001 -7.914 14.360 1.00 60.41 77 SER A O 1
ATOM 545 N N . PRO A 1 78 ? -22.026 -9.894 13.295 1.00 57.03 78 PRO A N 1
ATOM 546 C CA . PRO A 1 78 ? -22.998 -9.501 12.264 1.00 57.03 78 PRO A CA 1
ATOM 547 C C . PRO A 1 78 ? -24.401 -9.196 12.819 1.00 57.03 78 PRO A C 1
ATOM 549 O O . PRO A 1 78 ? -25.156 -8.413 12.247 1.00 57.03 78 PRO A O 1
ATOM 552 N N . ARG A 1 79 ? -24.765 -9.796 13.964 1.00 52.31 79 ARG A N 1
ATOM 553 C CA . ARG A 1 79 ? -26.091 -9.645 14.596 1.00 52.31 79 ARG A CA 1
ATOM 554 C C . ARG A 1 79 ? -26.386 -8.234 15.115 1.00 52.31 79 ARG A C 1
ATOM 556 O O . ARG A 1 79 ? -27.558 -7.908 15.288 1.00 52.31 79 ARG A O 1
ATOM 563 N N . SER A 1 80 ? -25.370 -7.409 15.376 1.00 54.00 80 SER A N 1
ATOM 564 C CA . SER A 1 80 ? -25.577 -6.027 15.833 1.00 54.00 80 SER A CA 1
ATOM 565 C C . SER A 1 80 ? -26.016 -5.096 14.698 1.00 54.00 80 SER A C 1
ATOM 567 O O . SER A 1 80 ? -26.741 -4.138 14.954 1.00 54.00 80 SER A O 1
ATOM 569 N N . LEU A 1 81 ? -25.649 -5.410 13.450 1.00 55.28 81 LEU A N 1
ATOM 570 C CA . LEU A 1 81 ? -26.033 -4.639 12.265 1.00 55.28 81 LEU A CA 1
ATOM 571 C C . LEU A 1 81 ? -27.503 -4.882 11.898 1.00 55.28 81 LEU A C 1
ATOM 573 O O . LEU A 1 81 ? -28.255 -3.929 11.744 1.00 55.28 81 LEU A O 1
ATOM 577 N N . LEU A 1 82 ? -27.952 -6.142 11.916 1.00 56.91 82 LEU A N 1
ATOM 578 C CA . LEU A 1 82 ? -29.351 -6.516 11.647 1.00 56.91 82 LEU A CA 1
ATOM 579 C C . LEU A 1 82 ? -30.364 -5.928 12.647 1.00 56.91 82 LEU A C 1
ATOM 581 O O . LEU A 1 82 ? -31.525 -5.742 12.304 1.00 56.91 82 LEU A O 1
ATOM 585 N N . ARG A 1 83 ? -29.959 -5.639 13.892 1.00 55.56 83 ARG A N 1
ATOM 586 C CA . ARG A 1 83 ? -30.850 -5.011 14.888 1.00 55.56 83 ARG A CA 1
ATOM 587 C C . ARG A 1 83 ? -30.981 -3.497 14.724 1.00 55.56 83 ARG A C 1
ATOM 589 O O . ARG A 1 83 ? -31.896 -2.928 15.316 1.00 55.56 83 ARG A O 1
ATOM 596 N N . ARG A 1 84 ? -30.067 -2.848 13.996 1.00 55.84 84 ARG A N 1
ATOM 597 C CA . ARG A 1 84 ? -30.056 -1.389 13.835 1.00 55.84 84 ARG A CA 1
ATOM 598 C C . ARG A 1 84 ? -31.077 -0.917 12.801 1.00 55.84 84 ARG A C 1
ATOM 600 O O . ARG A 1 84 ? -31.642 0.148 12.989 1.00 55.84 84 ARG A O 1
ATOM 607 N N . ASP A 1 85 ? -31.364 -1.750 11.803 1.00 57.19 85 ASP A N 1
ATOM 608 C CA . ASP A 1 85 ? -32.327 -1.457 10.731 1.00 57.19 85 ASP A CA 1
ATOM 609 C C . ASP A 1 85 ? -33.780 -1.828 11.094 1.00 57.19 85 ASP A C 1
ATOM 611 O O . ASP A 1 85 ? -34.698 -1.622 10.306 1.00 57.19 85 ASP A O 1
ATOM 615 N N . LEU A 1 86 ? -34.001 -2.388 12.289 1.00 59.34 86 LEU A N 1
ATOM 616 C CA . LEU A 1 86 ? -35.313 -2.819 12.789 1.00 59.34 86 LEU A CA 1
ATOM 617 C C . LEU A 1 86 ? -35.849 -1.920 13.922 1.00 59.34 86 LEU A C 1
ATOM 619 O O . LEU A 1 86 ? -36.714 -2.356 14.686 1.00 59.34 86 LEU A O 1
ATOM 623 N N . ARG A 1 87 ? -35.324 -0.697 14.074 1.00 49.00 87 ARG A N 1
ATOM 624 C CA . ARG A 1 87 ? -35.801 0.304 15.041 1.00 49.00 87 ARG A CA 1
ATOM 625 C C . ARG A 1 87 ? -36.067 1.647 14.390 1.00 49.00 87 ARG A C 1
ATOM 627 O O . ARG A 1 87 ? -35.213 2.075 13.589 1.00 49.00 87 ARG A O 1
#

Solvent-accessible surface area (backbone atoms only — not comparable to full-atom values): 5311 Å² total; per-residue (Å²): 133,82,75,86,89,76,80,90,47,63,84,64,84,50,68,65,61,55,51,51,52,52,50,52,53,51,52,52,50,54,53,51,52,50,51,50,53,47,32,77,72,32,85,90,48,76,45,62,85,57,48,50,60,51,50,52,51,48,51,52,53,50,49,48,44,40,61,61,47,50,56,51,58,51,80,95,53,76,70,65,58,67,58,60,80,73,109

pLDDT: mean 74.55, std 13.89, range [40.06, 90.62]

Foldseek 3Di:
DDDPPPDPLPLPPDPVVLVVVVVVLVVVVVVLVVLVVCCVVPVVDPPCVPSVVVVVVSVVVVVCCCVSPVVSNDDPDPVVVVVVVVD

Mean predicted aligned error: 11.63 Å

Radius of gyration: 19.51 Å; Cα contacts (8 Å, |Δi|>4): 30; chains: 1; bounding box: 55×19×51 Å

Secondary structure (DSSP, 8-state):
----------SS--HHHHHHHHHHHHHHHHHHHHHHHHHHH-TTS--HHHHHHHHHHHHHHHHHHIIIIITTTS-S-THHHHTTTT-

Sequence (87 aa):
MSTPTETPNVVVQNPTVRKTAGIVLGAVGIALGTVVVVDGAAPAFDLTEYTGPITAGYLYLSSLFGLAVTVPNVPASPRSLLRRDLR